Protein AF-A0A2J8IYK1-F1 (afdb_monomer)

Sequence (140 aa):
EEQLARAGVTLCVNVSRQQPGPRAPGVAELRVPVFDDPAEDLLAHLEPTCAAMEAAVRAGGACLVYCKNGRSRSAAVCTAYLMRHRGLSLAKAFQMVKSARPVAEPNPGFWSQLQKYEEALQAQSCLQGEPPALGLGPEA

Nearest PDB structures (foldseek):
  5y15-assembly1_B  TM=1.003E+00  e=5.666E-21  Homo sapiens
  5y15-assembly1_A  TM=9.969E-01  e=5.666E-21  Homo sapiens
  5y16-assembly1_B  TM=1.004E+00  e=1.295E-20  Homo sapiens
  2hcm-assembly1_A  TM=1.004E+00  e=2.607E-20  Mus musculus
  2esb-assembly1_A  TM=9.744E-01  e=9.619E-13  Homo sapiens

Organism: Pan troglodytes (NCBI:txid9598)

InterPro domains:
  IPR000340 Dual specificity phosphatase, catalytic domain [PF00782] (3-119)
  IPR000387 Tyrosine-specific protein phosphatases domain [PS50056] (40-102)
  IPR020422 Dual specificity protein phosphatase domain [PS50054] (1-123)
  IPR020422 Dual specificity protein phosphatase domain [SM00195] (1-120)
  IPR029021 Protein-tyrosine phosphatase-like [G3DSA:3.90.190.10] (1-131)
  IPR029021 Protein-tyrosine phosphatase-like [SSF52799] (2-124)
  IPR052103 Dual Specificity Protein Phosphatases [PTHR45961] (2-138)

pLDDT: mean 92.01, std 14.68, range [42.97, 98.88]

Solvent-accessible surface area (backbone atoms only — not comparable to full-atom values): 8039 Å² total; per-residue (Å²): 93,72,67,41,60,77,64,46,37,35,34,35,37,37,36,30,71,80,69,82,76,84,88,41,85,83,42,47,79,46,76,43,73,42,70,96,47,55,86,49,76,58,59,84,48,45,64,66,50,34,52,52,48,49,53,41,41,76,72,74,35,30,71,44,66,35,33,98,80,52,22,25,57,20,42,45,54,53,25,51,33,32,27,74,76,65,75,34,52,70,71,58,19,40,48,54,50,28,72,78,35,76,73,40,52,50,48,71,36,55,47,55,38,50,52,54,48,52,53,52,51,53,54,51,55,58,75,69,54,74,76,80,79,79,80,85,76,85,94,131

Mean predicted aligned error: 6.03 Å

Secondary structure (DSSP, 8-state):
-HHHHHTTEEEEEE--SSSPPP--TT-EEEE----S-TTS--HHHHHHHHHHHHHHHHTT-EEEEE-SSSSSHHHHHHHHHHHHHH---HHHHHHHHHHH-TT----HHHHHHHHHHHHHHHHHHHHT-PPP--------

Structure (mmCIF, N/CA/C/O backbone):
data_AF-A0A2J8IYK1-F1
#
_entry.id   AF-A0A2J8IYK1-F1
#
loop_
_atom_site.group_PDB
_atom_site.id
_atom_site.type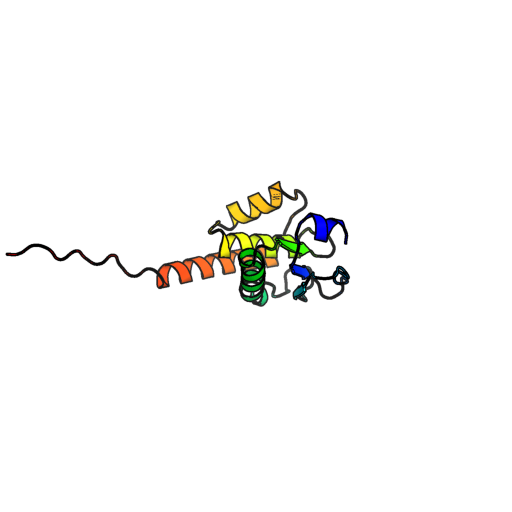_symbol
_atom_site.label_atom_id
_atom_site.label_alt_id
_atom_site.label_comp_id
_atom_site.label_asym_id
_atom_site.label_entity_id
_atom_site.label_seq_id
_atom_site.pdbx_PDB_ins_code
_atom_site.Cartn_x
_atom_site.Cartn_y
_atom_site.Cartn_z
_atom_site.occupancy
_atom_site.B_iso_or_equiv
_atom_site.auth_seq_id
_atom_site.auth_comp_id
_atom_site.auth_asym_id
_atom_site.auth_atom_id
_atom_site.pdbx_PDB_model_num
ATOM 1 N N . GLU A 1 1 ? 8.779 -14.324 -13.139 1.00 74.81 1 GLU A N 1
ATOM 2 C CA . GLU A 1 1 ? 8.041 -13.683 -14.254 1.00 74.81 1 GLU A CA 1
ATOM 3 C C . GLU A 1 1 ? 6.872 -14.538 -14.707 1.00 74.81 1 GLU A C 1
ATOM 5 O O . GLU A 1 1 ? 5.754 -14.052 -14.685 1.00 74.81 1 GLU A O 1
ATOM 10 N N . GLU A 1 2 ? 7.085 -15.830 -14.960 1.00 84.94 2 GLU A N 1
ATOM 11 C CA . GLU A 1 2 ? 6.009 -16.792 -15.259 1.00 84.94 2 GLU A CA 1
ATOM 12 C C . GLU A 1 2 ? 4.869 -16.798 -14.218 1.00 84.94 2 GLU A C 1
ATOM 14 O O . GLU A 1 2 ? 3.694 -16.833 -14.567 1.00 84.94 2 GLU A O 1
ATOM 19 N N . GLN A 1 3 ? 5.198 -16.662 -12.929 1.00 91.00 3 GLN A N 1
ATOM 20 C CA . GLN A 1 3 ? 4.201 -16.546 -11.857 1.00 91.00 3 GLN A CA 1
ATOM 21 C C . GLN A 1 3 ? 3.363 -15.258 -11.938 1.00 91.00 3 GLN A C 1
ATOM 23 O O . GLN A 1 3 ? 2.194 -15.293 -11.569 1.00 91.00 3 GLN A O 1
ATOM 28 N N . LEU A 1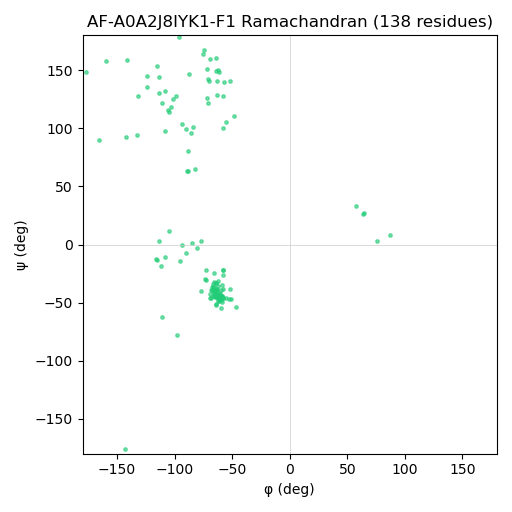 4 ? 3.936 -14.147 -12.424 1.00 92.31 4 LEU A N 1
ATOM 29 C CA . LEU A 1 4 ? 3.207 -12.885 -12.613 1.00 92.31 4 LEU A CA 1
ATOM 30 C C . LEU A 1 4 ? 2.194 -13.035 -13.748 1.00 92.31 4 LEU A C 1
ATOM 32 O O . LEU A 1 4 ? 1.025 -12.706 -13.570 1.00 92.31 4 LEU A O 1
ATOM 36 N N . ALA A 1 5 ? 2.630 -13.619 -14.868 1.00 90.56 5 ALA A N 1
ATOM 37 C CA . ALA A 1 5 ? 1.768 -13.902 -16.010 1.00 90.56 5 ALA A CA 1
ATOM 38 C C . ALA A 1 5 ? 0.633 -14.869 -15.637 1.00 90.56 5 ALA A C 1
ATOM 40 O O . ALA A 1 5 ? -0.531 -14.588 -15.903 1.00 90.56 5 ALA A O 1
ATOM 41 N N . ARG A 1 6 ? 0.947 -15.971 -14.939 1.00 93.06 6 ARG A N 1
ATOM 42 C CA . ARG A 1 6 ? -0.055 -16.955 -14.494 1.00 93.06 6 ARG A CA 1
ATOM 43 C C . ARG A 1 6 ? -1.088 -16.365 -13.532 1.00 93.06 6 ARG A C 1
ATOM 45 O O . ARG A 1 6 ? -2.226 -16.815 -13.517 1.00 93.06 6 ARG A O 1
ATOM 52 N N . ALA A 1 7 ? -0.692 -15.386 -12.722 1.00 94.56 7 ALA A N 1
ATOM 53 C CA . ALA A 1 7 ? -1.587 -14.685 -11.806 1.00 94.56 7 ALA A CA 1
ATOM 54 C C . ALA A 1 7 ? -2.341 -13.511 -12.463 1.00 94.56 7 ALA A C 1
ATOM 56 O O . ALA A 1 7 ? -3.092 -12.826 -11.772 1.00 94.56 7 ALA A O 1
ATOM 57 N N . GLY A 1 8 ? -2.138 -13.254 -13.762 1.00 96.06 8 GLY A N 1
ATOM 58 C CA . GLY A 1 8 ? -2.774 -12.141 -14.472 1.00 96.06 8 GLY A CA 1
ATOM 59 C C . GLY A 1 8 ? -2.340 -10.763 -13.963 1.00 96.06 8 GLY A C 1
ATOM 60 O O . GLY A 1 8 ? -3.110 -9.807 -14.042 1.00 96.06 8 GLY A O 1
ATOM 61 N N . VAL A 1 9 ? -1.134 -10.651 -13.395 1.00 97.88 9 VAL A N 1
ATOM 62 C CA . VAL A 1 9 ? -0.623 -9.375 -12.878 1.00 97.88 9 VAL A CA 1
ATOM 63 C C . VAL A 1 9 ? -0.305 -8.450 -14.046 1.00 97.88 9 VAL A C 1
ATOM 65 O O . VAL A 1 9 ? 0.528 -8.783 -14.883 1.00 97.88 9 VAL A O 1
ATOM 68 N N . THR A 1 10 ? -0.930 -7.276 -14.072 1.00 98.00 10 THR A N 1
ATOM 69 C CA . THR A 1 10 ? -0.701 -6.223 -15.076 1.00 98.00 10 THR A CA 1
ATOM 70 C C . THR A 1 10 ? -0.022 -4.994 -14.482 1.00 98.00 10 THR A C 1
ATOM 72 O O . THR A 1 10 ? 0.575 -4.213 -15.221 1.00 98.00 10 THR A O 1
ATOM 75 N N . LEU A 1 11 ? -0.060 -4.835 -13.153 1.00 98.44 11 LEU A N 1
ATOM 76 C CA . LEU A 1 11 ? 0.610 -3.755 -12.436 1.00 98.44 11 LEU A CA 1
ATOM 77 C C . LEU A 1 11 ? 1.398 -4.287 -11.235 1.00 98.44 11 LEU A C 1
ATOM 79 O O . LEU A 1 11 ? 0.865 -4.948 -10.346 1.00 98.44 11 LEU A O 1
ATOM 83 N N . CYS A 1 12 ? 2.668 -3.917 -11.171 1.00 98.50 12 CYS A N 1
ATOM 84 C CA . CYS 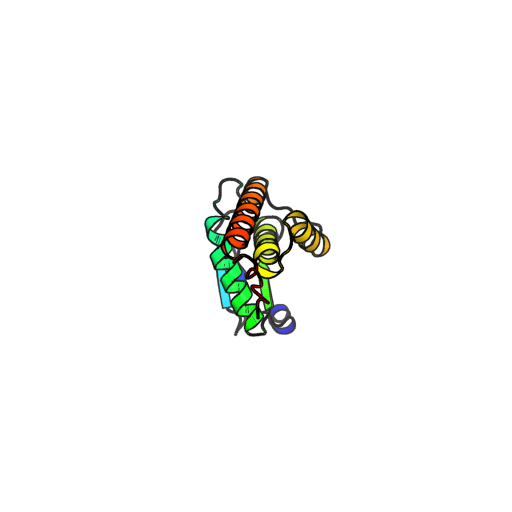A 1 12 ? 3.549 -4.129 -10.037 1.00 98.50 12 CYS A CA 1
ATOM 85 C C . CYS A 1 12 ? 3.776 -2.802 -9.303 1.00 98.50 12 CYS A C 1
ATOM 87 O O . CYS A 1 12 ? 4.381 -1.884 -9.848 1.00 98.50 12 CYS A O 1
ATOM 89 N N . VAL A 1 13 ? 3.335 -2.708 -8.050 1.00 98.69 13 VAL A N 1
ATOM 90 C CA . VAL A 1 13 ? 3.611 -1.576 -7.162 1.00 98.69 13 VAL A CA 1
ATOM 91 C C . VAL A 1 13 ? 4.847 -1.888 -6.319 1.00 98.69 13 VAL A C 1
ATOM 93 O O . VAL A 1 13 ? 4.792 -2.659 -5.356 1.00 98.69 13 VAL A O 1
ATOM 96 N N . ASN A 1 14 ? 5.975 -1.285 -6.686 1.00 98.50 14 ASN A N 1
ATOM 97 C CA . ASN A 1 14 ? 7.253 -1.421 -5.999 1.00 98.50 14 ASN A CA 1
ATOM 98 C C . ASN A 1 14 ? 7.389 -0.352 -4.911 1.00 98.50 14 ASN A C 1
ATOM 100 O O . ASN A 1 14 ? 7.749 0.795 -5.184 1.00 98.50 14 ASN A O 1
ATOM 104 N N . VAL A 1 15 ? 7.131 -0.732 -3.662 1.00 98.50 15 VAL A N 1
ATOM 105 C CA . VAL A 1 15 ? 7.210 0.162 -2.499 1.00 98.50 15 VAL A CA 1
ATOM 106 C C . VAL A 1 15 ? 8.635 0.158 -1.943 1.00 98.50 15 VAL A C 1
ATOM 108 O O . VAL A 1 15 ? 8.916 -0.343 -0.848 1.00 98.50 15 VAL A O 1
ATOM 111 N N . SER A 1 16 ? 9.582 0.623 -2.758 1.00 97.56 16 SER A N 1
ATOM 112 C CA . SER A 1 16 ? 10.980 0.779 -2.372 1.00 97.56 16 SER A CA 1
ATOM 113 C C . SER A 1 16 ? 11.736 1.755 -3.274 1.00 97.56 16 SER A C 1
ATOM 115 O O . SER A 1 16 ? 11.407 1.948 -4.443 1.00 97.56 16 SER A O 1
ATOM 117 N N . ARG A 1 17 ? 12.837 2.309 -2.756 1.00 96.12 17 ARG A N 1
ATOM 118 C CA . ARG A 1 17 ? 13.769 3.104 -3.570 1.00 96.12 17 ARG A CA 1
ATOM 119 C C . ARG A 1 17 ? 14.672 2.246 -4.456 1.00 96.12 17 ARG A C 1
ATOM 121 O O . ARG A 1 17 ? 14.908 2.599 -5.602 1.00 96.12 17 ARG A O 1
ATOM 128 N N . GLN A 1 18 ? 15.153 1.114 -3.940 1.00 93.88 18 GLN A N 1
ATOM 129 C CA . GLN A 1 18 ? 16.299 0.401 -4.522 1.00 93.88 18 GLN A CA 1
ATOM 130 C C . GLN A 1 18 ? 15.989 -0.992 -5.079 1.00 93.88 18 GLN A C 1
ATOM 132 O O . GLN A 1 18 ? 16.839 -1.558 -5.758 1.00 93.88 18 GLN A O 1
ATOM 137 N N . GLN A 1 19 ? 14.826 -1.591 -4.792 1.00 93.56 19 GLN A N 1
ATOM 138 C CA . GLN A 1 19 ? 14.553 -2.931 -5.324 1.00 93.56 19 GLN A CA 1
ATOM 139 C C . GLN A 1 19 ? 14.307 -2.859 -6.836 1.00 93.56 19 GLN A C 1
ATOM 141 O O . GLN A 1 19 ? 13.674 -1.901 -7.302 1.00 93.56 19 GLN A O 1
ATOM 146 N N . PRO A 1 20 ? 14.784 -3.848 -7.608 1.00 94.31 20 PRO A N 1
ATOM 147 C CA . PRO A 1 20 ? 14.533 -3.900 -9.040 1.00 94.31 20 PRO A CA 1
ATOM 148 C C . PRO A 1 20 ? 13.033 -4.039 -9.340 1.00 94.31 20 PRO A C 1
ATOM 150 O O . PRO A 1 20 ? 12.266 -4.594 -8.545 1.00 94.31 20 PRO A O 1
ATOM 153 N N . GLY A 1 21 ? 12.627 -3.496 -10.486 1.00 91.00 21 GLY A N 1
ATOM 154 C CA . GLY A 1 21 ? 11.307 -3.714 -11.073 1.00 91.00 21 GLY A CA 1
ATOM 155 C C . GLY A 1 21 ? 11.171 -5.110 -11.691 1.00 91.00 21 GLY A C 1
ATOM 156 O O . GLY A 1 21 ? 12.183 -5.800 -11.880 1.00 91.00 21 GLY A O 1
ATOM 157 N N . PRO A 1 22 ? 9.946 -5.547 -12.030 1.00 90.19 22 PRO A N 1
ATOM 158 C CA . PRO A 1 22 ? 9.761 -6.727 -12.871 1.00 90.19 22 PRO A CA 1
ATOM 159 C C . PRO A 1 22 ? 10.353 -6.479 -14.270 1.00 90.19 22 PRO A C 1
ATOM 161 O O . PRO A 1 22 ? 10.337 -5.353 -14.757 1.00 90.19 22 PRO A O 1
ATOM 164 N N . ARG A 1 23 ? 10.842 -7.523 -14.949 1.00 88.75 23 ARG A N 1
ATOM 165 C CA . ARG A 1 23 ? 11.201 -7.460 -16.382 1.00 88.75 23 ARG A CA 1
ATOM 166 C C . ARG A 1 23 ? 10.155 -8.172 -17.252 1.00 88.75 23 ARG A C 1
ATOM 168 O O . ARG A 1 23 ? 10.375 -8.395 -18.439 1.00 88.75 23 ARG A O 1
ATOM 175 N N . ALA A 1 24 ? 9.011 -8.515 -16.654 1.00 89.19 24 ALA A N 1
ATOM 176 C CA . ALA A 1 24 ? 7.973 -9.304 -17.287 1.00 89.19 24 ALA A CA 1
ATOM 177 C C . ALA A 1 24 ? 7.252 -8.461 -18.356 1.00 89.19 24 ALA A C 1
ATOM 179 O O . ALA A 1 24 ? 6.758 -7.376 -18.035 1.00 89.19 24 ALA A O 1
ATOM 180 N N . PRO A 1 25 ? 7.164 -8.935 -19.611 1.00 89.50 25 PRO A N 1
ATOM 181 C CA . PRO A 1 25 ? 6.486 -8.202 -20.673 1.00 89.50 25 PRO A CA 1
ATOM 182 C C . PRO A 1 25 ? 4.997 -8.032 -20.352 1.00 89.50 25 PRO A C 1
ATOM 184 O O . PRO A 1 25 ? 4.360 -8.940 -19.822 1.00 89.50 25 PRO A O 1
ATOM 187 N N . GLY A 1 26 ? 4.444 -6.860 -20.674 1.00 90.06 26 GLY A N 1
ATOM 188 C CA . GLY A 1 26 ? 3.035 -6.538 -20.418 1.00 90.06 26 GLY A CA 1
ATOM 189 C C . GLY A 1 26 ? 2.695 -6.212 -18.958 1.00 90.06 26 GLY A C 1
ATOM 190 O O . GLY A 1 26 ? 1.529 -5.967 -18.662 1.00 90.06 26 GLY A O 1
ATOM 191 N N . VAL A 1 27 ? 3.684 -6.174 -18.056 1.00 96.12 27 VAL A N 1
ATOM 192 C CA . VAL A 1 27 ? 3.496 -5.782 -16.652 1.00 96.12 27 VAL A CA 1
ATOM 193 C C . VAL A 1 27 ? 4.048 -4.377 -16.435 1.00 96.12 27 VAL A C 1
ATOM 195 O O . VAL A 1 27 ? 5.254 -4.155 -16.528 1.00 96.12 27 VAL A O 1
ATOM 198 N N . ALA A 1 28 ? 3.172 -3.422 -16.130 1.00 96.81 28 ALA A N 1
ATOM 199 C CA . ALA A 1 28 ? 3.573 -2.070 -15.759 1.00 96.81 28 ALA A CA 1
ATOM 200 C C . ALA A 1 28 ? 4.203 -2.045 -14.355 1.00 96.81 28 ALA A C 1
ATOM 202 O O . ALA A 1 28 ? 3.838 -2.837 -13.484 1.00 96.81 28 ALA A O 1
ATOM 203 N N . GLU A 1 29 ? 5.115 -1.104 -14.105 1.00 97.50 29 GLU A N 1
ATOM 204 C CA . GLU A 1 29 ? 5.651 -0.823 -12.768 1.00 97.50 29 GLU A CA 1
ATOM 205 C C . GLU A 1 29 ? 5.220 0.576 -12.313 1.00 97.50 29 GLU A C 1
ATOM 207 O O . GLU A 1 29 ? 5.423 1.560 -13.022 1.00 97.50 29 GLU A O 1
ATOM 212 N N . LEU A 1 30 ? 4.686 0.665 -11.095 1.00 98.25 30 LEU A N 1
ATOM 213 C CA . LEU A 1 30 ? 4.563 1.908 -10.341 1.00 98.25 30 LEU A CA 1
ATOM 214 C C . LEU A 1 30 ? 5.525 1.849 -9.156 1.00 98.25 30 LEU A C 1
ATOM 216 O O . LEU A 1 30 ? 5.424 0.961 -8.309 1.00 98.25 30 LEU A O 1
ATOM 220 N N . ARG A 1 31 ? 6.445 2.809 -9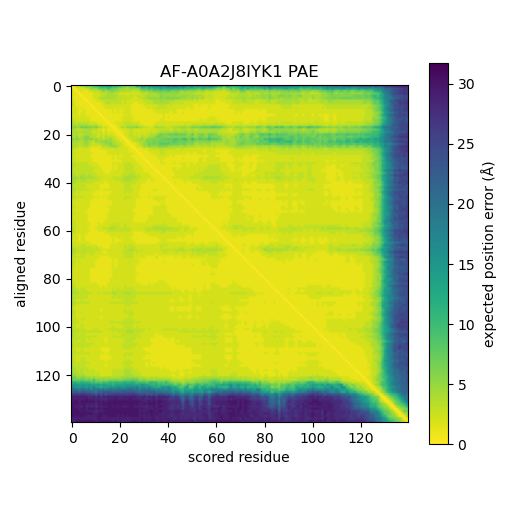.061 1.00 98.50 31 ARG A N 1
ATOM 221 C CA . ARG A 1 31 ? 7.386 2.891 -7.940 1.00 98.50 31 ARG A CA 1
ATOM 222 C C . ARG A 1 31 ? 6.918 3.904 -6.903 1.00 98.50 31 ARG A C 1
ATOM 224 O O . ARG A 1 31 ? 6.703 5.065 -7.228 1.00 98.50 31 ARG A O 1
ATOM 231 N N . VAL A 1 32 ? 6.852 3.466 -5.648 1.00 98.56 32 VAL A N 1
ATOM 232 C CA . VAL A 1 32 ? 6.627 4.311 -4.469 1.00 98.56 32 VAL A CA 1
ATOM 233 C C . VAL A 1 32 ? 7.947 4.374 -3.688 1.00 98.56 32 VAL A C 1
ATOM 235 O O . VAL A 1 32 ? 8.290 3.423 -2.975 1.00 98.56 32 VAL A O 1
ATOM 238 N N . PRO A 1 33 ? 8.753 5.437 -3.871 1.00 97.88 33 PRO A N 1
ATOM 239 C CA . PRO A 1 33 ? 10.153 5.460 -3.465 1.00 97.88 33 PRO A CA 1
ATOM 240 C C . PRO A 1 33 ? 10.332 5.801 -1.976 1.00 97.88 33 PRO A C 1
ATOM 242 O O . PRO A 1 33 ? 10.968 6.793 -1.635 1.00 97.88 33 PRO A O 1
ATOM 245 N N . VAL A 1 34 ? 9.855 4.936 -1.078 1.00 97.69 34 VAL A N 1
ATOM 246 C CA . VAL A 1 34 ? 9.988 5.113 0.382 1.00 97.69 34 VAL A CA 1
ATOM 247 C C . VAL A 1 34 ? 10.894 4.057 1.031 1.00 97.69 34 VAL A C 1
ATOM 249 O O . VAL A 1 34 ? 10.936 2.878 0.631 1.00 97.69 34 VAL A O 1
ATOM 252 N N . PHE A 1 35 ? 11.649 4.470 2.048 1.00 97.88 35 PHE A N 1
ATOM 253 C CA . PHE A 1 35 ? 12.313 3.564 2.984 1.00 97.88 35 PHE A CA 1
ATOM 254 C C . PHE A 1 35 ? 11.319 2.963 3.980 1.00 97.88 35 PHE A C 1
ATOM 256 O O . PHE A 1 35 ? 10.176 3.389 4.082 1.00 97.88 35 PHE A O 1
ATOM 263 N N . ASP A 1 36 ? 11.732 1.895 4.661 1.00 98.00 36 ASP A N 1
ATOM 264 C CA . ASP A 1 36 ? 10.933 1.297 5.735 1.00 98.00 36 ASP A CA 1
ATOM 265 C C . ASP A 1 36 ? 11.278 1.961 7.067 1.00 98.00 36 ASP A C 1
ATOM 267 O O . ASP A 1 36 ? 11.864 1.337 7.948 1.00 98.00 36 ASP A O 1
ATOM 271 N N . ASP A 1 37 ? 10.992 3.253 7.151 1.00 97.88 37 ASP A N 1
ATOM 272 C CA . ASP A 1 37 ? 11.325 4.098 8.290 1.00 97.88 37 ASP A CA 1
ATOM 273 C C . ASP A 1 37 ? 10.041 4.764 8.815 1.00 97.88 37 ASP A C 1
ATOM 275 O O . ASP A 1 37 ? 9.243 5.233 8.000 1.00 97.88 37 ASP A O 1
ATOM 279 N N . PRO A 1 38 ? 9.797 4.807 10.137 1.00 97.25 38 PRO A N 1
ATOM 280 C CA . PRO A 1 38 ? 8.626 5.479 10.700 1.00 97.25 38 PRO A CA 1
ATOM 281 C C . PRO A 1 38 ? 8.502 6.972 10.349 1.00 97.25 38 PRO A C 1
ATOM 283 O O . PRO A 1 38 ? 7.399 7.510 10.438 1.00 97.25 38 PRO A O 1
ATOM 286 N N . ALA A 1 39 ? 9.602 7.636 9.977 1.00 97.69 39 ALA A N 1
ATOM 287 C CA . ALA A 1 39 ? 9.635 9.043 9.587 1.00 97.69 39 ALA A CA 1
ATOM 288 C C . ALA A 1 39 ? 9.421 9.282 8.078 1.00 97.69 39 ALA A C 1
ATOM 290 O O . ALA A 1 39 ? 9.291 10.434 7.669 1.00 97.69 39 ALA A O 1
ATOM 291 N N . GLU A 1 40 ? 9.383 8.234 7.245 1.00 98.19 40 GLU A N 1
ATOM 292 C CA . GLU A 1 40 ? 9.043 8.375 5.821 1.00 98.19 40 GLU A CA 1
ATOM 293 C C . GLU A 1 40 ? 7.564 8.724 5.636 1.00 98.19 40 GLU A C 1
ATOM 295 O O . GLU A 1 40 ? 6.686 8.171 6.306 1.00 98.19 40 GLU A O 1
ATOM 300 N N . ASP A 1 41 ? 7.280 9.602 4.677 1.00 98.12 41 ASP A N 1
ATOM 301 C CA . ASP A 1 41 ? 5.919 10.031 4.356 1.00 98.12 41 ASP A CA 1
ATOM 302 C C . ASP A 1 41 ? 5.285 9.099 3.316 1.00 98.12 41 ASP A C 1
ATOM 304 O O . ASP A 1 41 ? 5.260 9.372 2.117 1.00 98.12 41 ASP A O 1
ATOM 308 N N . LEU A 1 42 ? 4.780 7.952 3.775 1.00 98.69 42 LEU A N 1
ATOM 309 C CA . LEU A 1 42 ? 4.002 7.044 2.935 1.00 98.69 42 LEU A CA 1
ATOM 310 C C . LEU A 1 42 ? 2.601 7.607 2.640 1.00 98.69 42 LEU A C 1
ATOM 312 O O . LEU A 1 42 ? 2.055 7.325 1.572 1.00 98.69 42 LEU A O 1
ATOM 316 N N . LEU A 1 43 ? 2.030 8.393 3.558 1.00 98.62 43 LEU A N 1
ATOM 317 C CA . LEU A 1 43 ? 0.680 8.952 3.474 1.00 98.62 43 LEU A CA 1
ATOM 318 C C . LEU A 1 43 ? 0.468 9.745 2.181 1.00 98.62 43 LEU A C 1
ATOM 320 O O . LEU A 1 43 ? -0.522 9.509 1.487 1.00 98.62 43 LEU A O 1
ATOM 324 N N . ALA A 1 44 ? 1.422 10.605 1.813 1.00 98.31 44 ALA A N 1
ATOM 325 C CA . ALA A 1 44 ? 1.370 11.390 0.577 1.00 98.31 44 ALA A CA 1
ATOM 326 C C . ALA A 1 44 ? 1.266 10.535 -0.702 1.00 98.31 44 ALA A C 1
ATOM 328 O O . ALA A 1 44 ? 0.789 11.002 -1.737 1.00 98.31 44 ALA A O 1
ATOM 329 N N . HIS A 1 45 ? 1.681 9.267 -0.642 1.00 98.69 45 HIS A N 1
ATOM 330 C CA . HIS A 1 45 ? 1.636 8.347 -1.773 1.00 98.69 45 HIS A CA 1
ATOM 331 C C . HIS A 1 45 ? 0.384 7.466 -1.808 1.00 98.69 45 HIS A C 1
ATOM 333 O O . HIS A 1 45 ? 0.131 6.848 -2.844 1.00 98.69 45 HIS A O 1
ATOM 339 N N . LEU A 1 46 ? -0.394 7.371 -0.723 1.00 98.62 46 LEU A N 1
ATOM 340 C CA . LEU A 1 46 ? -1.473 6.383 -0.619 1.00 98.62 46 LEU A CA 1
ATOM 341 C C . LEU A 1 46 ? -2.576 6.608 -1.655 1.00 98.62 46 LEU A C 1
ATOM 343 O O . LEU A 1 46 ? -2.874 5.683 -2.405 1.00 98.62 46 LEU A O 1
ATOM 347 N N . GLU A 1 47 ? -3.130 7.818 -1.751 1.00 98.19 47 GLU A N 1
ATOM 348 C CA . GLU A 1 47 ? -4.235 8.112 -2.677 1.00 98.19 47 GLU A CA 1
ATOM 349 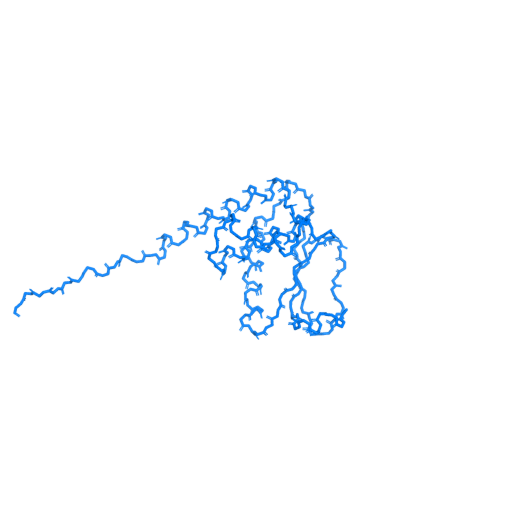C C . GLU A 1 47 ? -3.870 7.854 -4.154 1.00 98.19 47 GLU A C 1
ATOM 351 O O . GLU A 1 47 ? -4.553 7.048 -4.794 1.00 98.19 47 GLU A O 1
ATOM 356 N N . PRO A 1 48 ? -2.783 8.431 -4.719 1.00 98.56 48 PRO A N 1
ATOM 357 C CA . PRO A 1 48 ? -2.433 8.174 -6.116 1.00 98.56 48 PRO A CA 1
ATOM 358 C C . PRO A 1 48 ? -2.063 6.705 -6.370 1.00 98.56 48 PRO A C 1
ATOM 360 O O . PRO A 1 48 ? -2.374 6.169 -7.434 1.00 98.56 48 PRO A O 1
ATOM 363 N N . THR A 1 49 ? -1.445 6.025 -5.397 1.00 98.81 49 THR A N 1
ATOM 364 C CA . THR A 1 49 ? -1.105 4.599 -5.526 1.00 98.81 49 THR A CA 1
ATOM 365 C C . THR A 1 49 ? -2.360 3.731 -5.545 1.00 98.81 49 THR A C 1
ATOM 367 O O . THR A 1 49 ? -2.487 2.861 -6.407 1.00 98.81 49 THR A O 1
ATOM 370 N N . CYS A 1 50 ? -3.311 3.979 -4.640 1.00 98.81 50 CYS A N 1
ATOM 371 C CA . CYS A 1 50 ? -4.575 3.245 -4.588 1.00 98.81 50 CYS A CA 1
ATOM 372 C C . CYS A 1 50 ? -5.391 3.453 -5.867 1.00 98.81 50 CYS A C 1
ATOM 374 O O . CYS A 1 50 ? -5.885 2.477 -6.429 1.00 98.81 50 CYS A O 1
ATOM 376 N N . ALA A 1 51 ? -5.450 4.686 -6.381 1.00 98.69 51 ALA A N 1
ATOM 377 C CA . ALA A 1 51 ? -6.128 4.996 -7.636 1.00 98.69 51 ALA A CA 1
ATOM 378 C C . ALA A 1 51 ? -5.515 4.249 -8.836 1.00 98.69 51 ALA A C 1
ATOM 380 O O . ALA A 1 51 ? -6.247 3.694 -9.657 1.00 98.69 51 ALA A O 1
ATOM 381 N N . ALA A 1 52 ? -4.182 4.178 -8.924 1.00 98.75 52 ALA A N 1
ATOM 382 C CA . ALA A 1 52 ? -3.499 3.422 -9.975 1.00 98.75 52 ALA A CA 1
ATOM 383 C C . ALA A 1 52 ? -3.766 1.911 -9.871 1.00 98.75 52 ALA A C 1
ATOM 385 O O . ALA A 1 52 ? -4.025 1.252 -10.880 1.00 98.75 52 ALA A O 1
ATOM 386 N N . MET A 1 53 ? -3.751 1.367 -8.649 1.00 98.81 53 MET A N 1
ATOM 387 C CA . MET A 1 53 ? -4.112 -0.029 -8.397 1.00 98.81 53 MET A CA 1
ATOM 388 C C . MET A 1 53 ? -5.552 -0.320 -8.818 1.00 98.81 53 MET A C 1
ATOM 390 O O . MET A 1 53 ? -5.803 -1.327 -9.476 1.00 98.81 53 MET A O 1
ATOM 394 N N . GLU A 1 54 ? -6.493 0.559 -8.475 1.00 98.62 54 GLU A N 1
ATOM 395 C CA . GLU A 1 54 ? -7.897 0.387 -8.836 1.00 98.62 54 GLU A CA 1
ATOM 396 C C . GLU A 1 54 ? -8.117 0.475 -10.345 1.00 98.62 54 GLU A C 1
ATOM 398 O O . GLU A 1 54 ? -8.869 -0.323 -10.899 1.00 98.62 54 GLU A O 1
ATOM 403 N N . ALA A 1 55 ? -7.434 1.389 -11.037 1.00 98.56 55 ALA A N 1
ATOM 404 C CA . ALA A 1 55 ? -7.505 1.482 -12.492 1.00 98.56 55 ALA A CA 1
ATOM 405 C C . ALA A 1 55 ? -7.061 0.173 -13.170 1.00 98.56 55 ALA A C 1
ATOM 407 O O . ALA A 1 55 ? -7.745 -0.313 -14.072 1.00 98.56 55 ALA A O 1
ATOM 408 N N . ALA A 1 56 ? -5.966 -0.435 -12.703 1.00 98.31 56 ALA A N 1
ATOM 409 C CA . ALA A 1 56 ? -5.486 -1.716 -13.222 1.00 98.31 56 ALA A CA 1
ATOM 410 C C . ALA A 1 56 ? -6.464 -2.873 -12.938 1.00 98.31 56 ALA A C 1
ATOM 412 O O . ALA A 1 56 ? -6.714 -3.694 -13.822 1.00 98.31 56 ALA A O 1
ATOM 413 N N . VAL A 1 57 ? -7.064 -2.906 -11.742 1.00 98.25 57 VAL A N 1
ATOM 414 C CA . VAL A 1 57 ? -8.089 -3.901 -11.378 1.00 98.25 57 VAL A CA 1
ATOM 415 C C . VAL A 1 57 ? -9.350 -3.739 -12.231 1.00 98.25 57 VAL A C 1
ATOM 417 O O . VAL A 1 57 ? -9.862 -4.719 -12.770 1.00 98.25 57 VAL A O 1
ATOM 420 N N . ARG A 1 58 ? -9.836 -2.507 -12.424 1.00 98.19 58 ARG A N 1
ATOM 421 C CA . ARG A 1 58 ? -11.019 -2.216 -13.254 1.00 98.19 58 ARG A CA 1
ATOM 422 C C . ARG A 1 58 ? -10.808 -2.513 -14.736 1.00 98.19 58 ARG A C 1
ATOM 424 O O . ARG A 1 58 ? -11.780 -2.790 -15.432 1.00 98.19 58 ARG A O 1
ATOM 431 N N . ALA A 1 59 ? -9.564 -2.492 -15.208 1.00 97.94 59 ALA A N 1
ATOM 432 C CA . ALA A 1 59 ? -9.195 -2.930 -16.552 1.00 97.94 59 ALA A CA 1
ATOM 433 C C . ALA A 1 59 ? -9.143 -4.468 -16.706 1.00 97.94 59 ALA A C 1
ATOM 435 O O . ALA A 1 59 ? -8.792 -4.961 -17.775 1.00 97.94 59 ALA A O 1
ATOM 436 N N . GLY A 1 60 ? -9.483 -5.231 -15.659 1.00 97.19 60 GLY A N 1
ATOM 437 C CA . GLY A 1 60 ? -9.511 -6.696 -15.675 1.00 97.19 60 GLY A CA 1
ATOM 438 C C . GLY A 1 60 ? -8.177 -7.364 -15.332 1.00 97.19 60 GLY A C 1
ATOM 439 O O . GLY A 1 60 ? -8.056 -8.578 -15.478 1.00 97.19 60 GLY A O 1
ATOM 440 N N . GLY A 1 61 ? -7.176 -6.597 -14.890 1.00 97.44 61 GLY A N 1
ATOM 441 C CA . GLY A 1 61 ? -5.884 -7.124 -14.453 1.00 97.44 61 GLY A CA 1
ATOM 442 C C . GLY A 1 61 ? -5.782 -7.328 -12.941 1.00 97.44 61 GLY A C 1
ATOM 443 O O . GLY A 1 61 ? -6.697 -7.021 -12.178 1.00 97.44 61 GLY A O 1
ATOM 444 N N . ALA A 1 62 ? -4.630 -7.827 -12.496 1.00 97.62 62 ALA A N 1
ATOM 445 C CA . ALA A 1 62 ? -4.281 -7.932 -11.083 1.00 97.62 62 ALA A CA 1
ATOM 446 C C . ALA A 1 62 ? -3.079 -7.047 -10.718 1.00 97.62 62 ALA A C 1
ATOM 448 O O . ALA A 1 62 ? -2.196 -6.773 -11.536 1.00 97.62 62 ALA A O 1
ATOM 449 N N . CYS A 1 63 ? -3.026 -6.642 -9.450 1.00 98.44 63 CYS A N 1
ATOM 450 C CA . CYS A 1 63 ? -1.940 -5.842 -8.896 1.00 98.44 63 CYS A CA 1
ATOM 451 C C . CYS A 1 63 ? -1.074 -6.682 -7.953 1.00 98.44 63 CYS A C 1
ATOM 453 O O . CYS A 1 63 ? -1.592 -7.320 -7.036 1.00 98.44 63 CYS A O 1
ATOM 455 N N . LEU A 1 64 ? 0.247 -6.623 -8.119 1.00 98.31 64 LEU A N 1
ATOM 456 C CA . LEU A 1 64 ? 1.210 -7.101 -7.129 1.00 98.31 64 LEU A CA 1
ATOM 457 C C . LEU A 1 64 ? 1.807 -5.907 -6.388 1.00 98.31 64 LEU A C 1
ATOM 459 O O . LEU A 1 64 ? 2.513 -5.105 -6.986 1.00 98.31 64 LEU A O 1
ATOM 463 N N . VAL A 1 65 ? 1.609 -5.829 -5.075 1.00 98.62 65 VAL A N 1
ATOM 464 C CA . VAL A 1 65 ? 2.298 -4.850 -4.223 1.00 98.62 65 VAL A CA 1
ATOM 465 C C . VAL A 1 65 ? 3.439 -5.543 -3.493 1.00 98.62 65 VAL A C 1
ATOM 467 O O . VAL A 1 65 ? 3.222 -6.534 -2.793 1.00 98.62 65 VAL A O 1
ATOM 470 N N . TYR A 1 66 ? 4.658 -5.025 -3.617 1.00 98.31 66 TYR A N 1
ATOM 471 C CA . TYR A 1 66 ? 5.826 -5.628 -2.980 1.00 98.31 66 TYR A CA 1
ATOM 472 C C . TYR A 1 66 ? 6.807 -4.594 -2.430 1.00 98.31 66 TYR A C 1
ATOM 474 O O . TYR A 1 66 ? 6.839 -3.430 -2.815 1.00 98.31 66 TYR A O 1
ATOM 482 N N . CYS A 1 67 ? 7.623 -5.044 -1.485 1.00 97.44 67 CYS A N 1
ATOM 483 C CA . CYS A 1 67 ? 8.791 -4.340 -0.968 1.00 97.44 67 CYS A CA 1
ATOM 484 C C . CYS A 1 67 ? 9.884 -5.383 -0.677 1.00 97.44 67 CYS A C 1
ATOM 486 O O . CYS A 1 67 ? 9.673 -6.569 -0.925 1.00 97.44 67 CYS A O 1
ATOM 488 N N . LYS A 1 68 ? 11.030 -4.983 -0.109 1.00 96.19 68 LYS A N 1
ATOM 489 C CA . LYS A 1 68 ? 12.167 -5.898 0.134 1.00 96.19 68 LYS A CA 1
ATOM 490 C C . LYS A 1 68 ? 11.789 -7.169 0.914 1.00 96.19 68 LYS A C 1
ATOM 492 O O . LYS A 1 68 ? 12.185 -8.262 0.536 1.00 96.19 68 LYS A O 1
ATOM 497 N N . ASN A 1 69 ? 11.034 -7.030 2.005 1.00 95.31 69 ASN A N 1
ATOM 498 C CA . ASN A 1 69 ? 10.710 -8.142 2.913 1.00 95.31 69 ASN A CA 1
ATOM 499 C C . ASN A 1 69 ? 9.244 -8.595 2.809 1.00 95.31 69 ASN A C 1
ATOM 501 O O . ASN A 1 69 ? 8.849 -9.600 3.402 1.00 95.31 69 ASN A O 1
ATOM 505 N N . GLY A 1 70 ? 8.409 -7.827 2.106 1.00 96.50 70 GLY A N 1
ATOM 506 C CA . GLY A 1 70 ? 6.964 -8.031 2.094 1.00 96.50 70 GLY A CA 1
ATOM 507 C C . GLY A 1 70 ? 6.328 -7.968 3.491 1.00 96.50 70 GLY A C 1
ATOM 508 O O . GLY A 1 70 ? 5.416 -8.741 3.758 1.00 96.50 70 GLY A O 1
ATOM 509 N N . ARG A 1 71 ? 6.850 -7.144 4.414 1.00 98.31 71 ARG A N 1
ATOM 510 C CA . ARG A 1 71 ? 6.394 -7.073 5.821 1.00 98.31 71 ARG A CA 1
ATOM 511 C C . ARG A 1 71 ? 5.676 -5.768 6.143 1.00 98.31 71 ARG A C 1
ATOM 513 O O . ARG A 1 71 ? 4.497 -5.814 6.459 1.00 98.31 71 ARG A O 1
ATOM 520 N N . SER A 1 72 ? 6.365 -4.633 6.030 1.00 98.56 72 SER A N 1
ATOM 521 C CA . SER A 1 72 ? 5.840 -3.331 6.464 1.00 98.56 72 SER A CA 1
ATOM 522 C C . SER A 1 72 ? 5.253 -2.517 5.303 1.00 98.56 72 SER A C 1
ATOM 524 O O . SER A 1 72 ? 4.045 -2.544 5.091 1.00 98.56 72 SER A O 1
ATOM 526 N N . ARG A 1 73 ? 6.093 -1.882 4.474 1.00 98.75 73 ARG A N 1
ATOM 527 C CA . ARG A 1 73 ? 5.682 -1.010 3.347 1.00 98.75 73 ARG A CA 1
ATOM 528 C C . ARG A 1 73 ? 4.578 -1.569 2.442 1.00 98.75 73 ARG A C 1
ATOM 530 O O . ARG A 1 73 ? 3.560 -0.919 2.231 1.00 98.75 73 ARG A O 1
ATOM 537 N N . SER A 1 74 ? 4.763 -2.777 1.906 1.00 98.69 74 SER A N 1
ATOM 538 C CA . SER A 1 74 ? 3.774 -3.386 1.009 1.00 98.69 74 SER A CA 1
ATOM 539 C C . SER A 1 74 ? 2.472 -3.722 1.734 1.00 98.69 74 SER A C 1
ATOM 541 O O . SER A 1 74 ? 1.401 -3.563 1.163 1.00 98.69 74 SER A O 1
ATOM 543 N N . ALA A 1 75 ? 2.548 -4.152 2.999 1.00 98.81 75 ALA A N 1
ATOM 544 C CA . ALA A 1 75 ? 1.363 -4.419 3.805 1.00 98.81 75 ALA A CA 1
ATOM 545 C C . ALA A 1 75 ? 0.585 -3.132 4.094 1.00 98.81 75 ALA A C 1
ATOM 547 O O . ALA A 1 75 ? -0.641 -3.144 4.022 1.00 98.81 75 ALA A O 1
ATOM 548 N N . ALA A 1 76 ? 1.284 -2.024 4.360 1.00 98.88 76 ALA A N 1
ATOM 549 C CA . ALA A 1 76 ? 0.662 -0.722 4.552 1.00 98.88 76 ALA A CA 1
ATOM 550 C C . ALA A 1 76 ? -0.087 -0.263 3.289 1.00 98.88 76 ALA A C 1
ATOM 552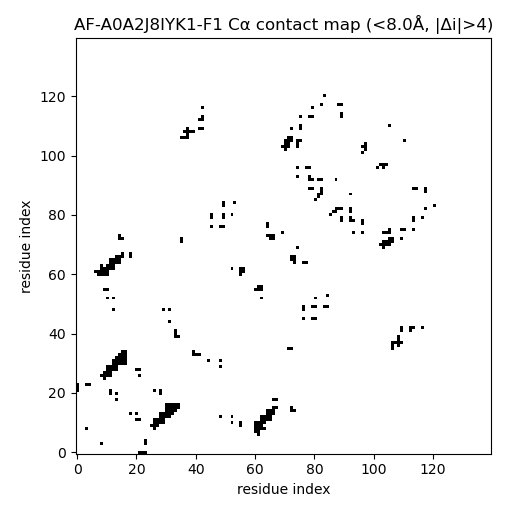 O O . ALA A 1 76 ? -1.271 0.050 3.371 1.00 98.88 76 ALA A O 1
ATOM 553 N N . VAL A 1 77 ? 0.544 -0.336 2.111 1.00 98.88 77 VAL A N 1
ATOM 554 C CA . VAL A 1 77 ? -0.106 0.015 0.833 1.00 98.88 77 VAL A CA 1
ATOM 555 C C . VAL A 1 77 ? -1.305 -0.892 0.523 1.00 98.88 77 VAL A C 1
ATOM 557 O O . VAL A 1 77 ? -2.367 -0.390 0.165 1.00 98.88 77 VAL A O 1
ATOM 560 N N . CYS A 1 78 ? -1.196 -2.212 0.721 1.00 98.88 78 CYS A N 1
ATOM 561 C CA . CYS A 1 78 ? -2.343 -3.116 0.560 1.00 98.88 78 CYS A CA 1
ATOM 562 C C . CYS A 1 78 ? -3.492 -2.770 1.516 1.00 98.88 78 CYS A C 1
ATOM 564 O O . CYS A 1 78 ? -4.655 -2.800 1.119 1.00 98.88 78 CYS A O 1
ATOM 566 N N . THR A 1 79 ? -3.171 -2.439 2.768 1.00 98.88 79 THR A N 1
ATOM 567 C CA . THR A 1 79 ? -4.165 -2.057 3.779 1.00 98.88 79 THR A CA 1
ATOM 568 C C . THR A 1 79 ? -4.885 -0.774 3.363 1.00 98.88 79 THR A C 1
ATOM 570 O O . THR A 1 79 ? -6.112 -0.745 3.369 1.00 98.88 79 THR A O 1
ATOM 573 N N . ALA A 1 80 ? -4.146 0.247 2.917 1.00 98.88 80 ALA A N 1
ATOM 574 C CA . ALA A 1 80 ? -4.715 1.490 2.396 1.00 98.88 80 ALA A CA 1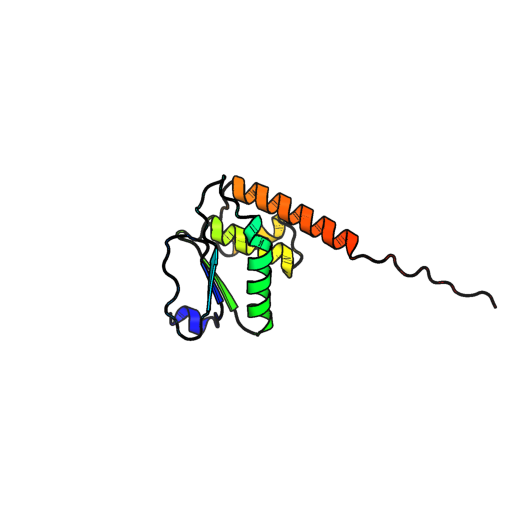
ATOM 575 C C . ALA A 1 80 ? -5.655 1.250 1.204 1.00 98.88 80 ALA A C 1
ATOM 577 O O . ALA A 1 80 ? -6.776 1.755 1.200 1.00 98.88 80 ALA A O 1
ATOM 578 N N . TYR A 1 81 ? -5.247 0.416 0.242 1.00 98.88 81 TYR A N 1
ATOM 579 C CA . TYR A 1 81 ? -6.075 0.075 -0.918 1.00 98.88 81 TYR A CA 1
ATOM 580 C C . TYR A 1 81 ? -7.397 -0.593 -0.517 1.00 98.88 81 TYR A C 1
ATOM 582 O O . TYR A 1 81 ? -8.463 -0.237 -1.025 1.00 98.88 81 TYR A O 1
ATOM 590 N N . LEU A 1 82 ? -7.344 -1.539 0.423 1.00 98.81 82 LEU A N 1
ATOM 591 C CA . LEU A 1 82 ? -8.537 -2.214 0.932 1.00 98.81 82 LEU A CA 1
ATOM 592 C C . LEU A 1 82 ? -9.488 -1.248 1.648 1.00 98.81 82 LEU A C 1
ATOM 594 O O . LEU A 1 82 ? -10.701 -1.362 1.475 1.00 98.81 82 LEU A O 1
ATOM 598 N N . MET A 1 83 ? -8.965 -0.277 2.402 1.00 98.69 83 MET A N 1
ATOM 599 C CA . MET A 1 83 ? -9.811 0.769 2.979 1.00 98.69 83 MET A CA 1
ATOM 600 C C . MET A 1 83 ? -10.461 1.619 1.883 1.00 98.69 83 MET A C 1
ATOM 602 O O . MET A 1 83 ? -11.683 1.749 1.835 1.00 98.69 83 MET A O 1
ATOM 606 N N . ARG A 1 84 ? -9.650 2.127 0.949 1.00 98.25 84 ARG A N 1
ATOM 607 C CA . ARG A 1 84 ? -10.075 3.095 -0.067 1.00 98.25 84 ARG A CA 1
ATOM 608 C C . ARG A 1 84 ? -11.093 2.554 -1.067 1.00 98.25 84 ARG A C 1
ATOM 610 O O . ARG A 1 84 ? -12.022 3.277 -1.428 1.00 98.25 84 ARG A O 1
ATOM 617 N N . HIS A 1 85 ? -10.890 1.331 -1.554 1.00 98.06 85 HIS A N 1
ATOM 618 C CA . HIS A 1 85 ? -11.646 0.781 -2.687 1.00 98.06 85 HIS A CA 1
ATOM 619 C C . HIS A 1 85 ? -12.509 -0.427 -2.335 1.00 98.06 85 HIS A C 1
ATOM 621 O O . HIS A 1 85 ? -13.360 -0.814 -3.130 1.00 98.06 85 HIS A O 1
ATOM 627 N N . ARG A 1 86 ? -12.328 -1.024 -1.149 1.00 97.31 86 ARG A N 1
ATOM 628 C CA . ARG A 1 86 ? -13.174 -2.131 -0.666 1.00 97.31 86 ARG A CA 1
ATOM 629 C C . ARG A 1 86 ? -14.016 -1.758 0.554 1.00 97.31 86 ARG A C 1
ATOM 631 O O . ARG A 1 86 ? -14.721 -2.619 1.070 1.00 97.31 86 ARG A O 1
ATOM 638 N N . GLY A 1 87 ? -13.957 -0.500 1.004 1.00 96.19 87 GLY A N 1
ATOM 639 C CA . GLY A 1 87 ? -14.796 0.024 2.086 1.00 96.19 87 GLY A CA 1
ATOM 640 C C . GLY A 1 87 ? -14.559 -0.658 3.435 1.00 96.19 87 GLY A C 1
ATOM 641 O O . GLY A 1 87 ? -15.471 -0.749 4.255 1.00 96.19 87 GLY A O 1
ATOM 642 N N . LEU A 1 88 ? -13.360 -1.203 3.655 1.00 98.19 88 LEU A N 1
ATOM 643 C CA . LEU A 1 88 ? -13.009 -1.848 4.918 1.00 98.19 88 LEU A CA 1
ATOM 644 C C . LEU A 1 88 ? -12.468 -0.817 5.912 1.00 98.19 88 LEU A C 1
ATOM 646 O O . LEU A 1 88 ? -11.769 0.110 5.523 1.00 98.19 88 LEU A O 1
ATOM 650 N N . SER A 1 89 ? -12.726 -1.013 7.207 1.00 98.38 89 SER A N 1
ATOM 651 C CA . SER A 1 89 ? -11.996 -0.274 8.245 1.00 98.38 89 SER A CA 1
ATOM 652 C C . SER A 1 89 ? -10.537 -0.725 8.309 1.00 98.38 89 SER A C 1
ATOM 654 O O . SER A 1 89 ? -10.226 -1.851 7.907 1.00 98.38 89 SER A O 1
ATOM 656 N N . LEU A 1 90 ? -9.653 0.089 8.884 1.00 98.69 90 LEU A N 1
ATOM 657 C CA . LEU A 1 90 ? -8.231 -0.216 9.066 1.00 98.69 90 LEU A CA 1
ATOM 658 C C . LEU A 1 90 ? -8.027 -1.583 9.719 1.00 98.69 90 LEU A C 1
ATOM 660 O O . LEU A 1 90 ? -7.259 -2.409 9.224 1.00 98.69 90 LEU A O 1
ATOM 664 N N . ALA A 1 91 ? -8.773 -1.860 10.790 1.00 98.38 91 ALA A N 1
ATOM 665 C CA . ALA A 1 91 ? -8.712 -3.140 11.485 1.00 98.38 91 ALA A CA 1
ATOM 666 C C . ALA A 1 91 ? -9.068 -4.317 10.559 1.00 98.38 91 ALA A C 1
ATOM 668 O O . ALA A 1 91 ? -8.324 -5.294 10.498 1.00 98.38 91 ALA A O 1
ATOM 669 N N . LYS A 1 92 ? -10.169 -4.228 9.800 1.00 98.69 92 LYS A N 1
ATOM 670 C CA . LYS A 1 92 ? -10.604 -5.304 8.890 1.00 98.69 92 LYS A CA 1
ATOM 671 C C . LYS A 1 92 ? -9.662 -5.459 7.695 1.00 98.69 92 LYS A C 1
ATOM 673 O O . LYS A 1 92 ? -9.312 -6.582 7.335 1.00 98.69 92 LYS A O 1
ATOM 678 N N . ALA A 1 93 ? -9.232 -4.344 7.110 1.00 98.75 93 ALA A N 1
ATOM 679 C CA . ALA A 1 93 ? -8.283 -4.305 6.006 1.00 98.75 93 ALA A CA 1
ATOM 680 C C . ALA A 1 93 ? -6.957 -4.965 6.404 1.00 98.75 93 ALA A C 1
ATOM 682 O O . ALA A 1 93 ? -6.479 -5.869 5.717 1.00 98.75 93 ALA A O 1
ATOM 683 N N . PHE A 1 94 ? -6.396 -4.583 7.554 1.00 98.81 94 PHE A N 1
ATOM 684 C CA . PHE A 1 94 ? -5.143 -5.158 8.021 1.00 98.81 94 PHE A CA 1
ATOM 685 C C . PHE A 1 94 ? -5.287 -6.636 8.396 1.00 98.81 94 PHE A C 1
ATOM 687 O O . PHE A 1 94 ? -4.415 -7.432 8.056 1.00 98.81 94 PHE A O 1
ATOM 694 N N . GLN A 1 95 ? -6.395 -7.041 9.029 1.00 98.75 95 GLN A N 1
ATOM 695 C CA . GLN A 1 95 ? -6.654 -8.455 9.329 1.00 98.75 95 GLN A CA 1
ATOM 696 C C . GLN A 1 95 ? -6.705 -9.320 8.062 1.00 98.75 95 GLN A C 1
ATOM 698 O O . GLN A 1 95 ? -6.152 -10.421 8.049 1.00 98.75 95 GLN A O 1
ATOM 703 N N . MET A 1 96 ? -7.289 -8.814 6.971 1.00 98.75 96 MET A N 1
ATOM 704 C CA . MET A 1 96 ? -7.277 -9.503 5.677 1.00 98.75 96 MET A CA 1
ATOM 705 C C . MET A 1 96 ? -5.846 -9.674 5.141 1.00 98.75 96 MET A C 1
ATOM 707 O O . MET A 1 96 ? -5.466 -10.774 4.735 1.00 98.75 96 MET A O 1
ATOM 711 N N . VAL A 1 97 ? -5.021 -8.622 5.208 1.00 98.75 97 VAL A N 1
ATOM 712 C CA . VAL A 1 97 ? -3.603 -8.684 4.809 1.00 98.75 97 VAL A CA 1
ATOM 713 C C . VAL A 1 97 ? -2.818 -9.665 5.687 1.00 98.75 97 VAL A C 1
ATOM 715 O O . VAL A 1 97 ? -2.067 -10.489 5.165 1.00 98.75 97 VAL A O 1
ATOM 718 N N . LYS A 1 98 ? -3.009 -9.621 7.009 1.00 98.38 98 LYS A N 1
ATOM 719 C CA . LYS A 1 98 ? -2.337 -10.492 7.985 1.00 98.38 98 LYS A CA 1
ATOM 720 C C . LYS A 1 98 ? -2.712 -11.961 7.799 1.00 98.38 98 LYS A C 1
ATOM 722 O O . LYS A 1 98 ? -1.843 -12.821 7.893 1.00 98.38 98 LYS A O 1
ATOM 727 N N . SER A 1 99 ? -3.973 -12.239 7.476 1.00 98.50 99 SER A N 1
ATOM 728 C CA . SER A 1 99 ? -4.453 -13.595 7.191 1.00 98.50 99 SER A CA 1
ATOM 729 C C . SER A 1 99 ? -3.820 -14.165 5.918 1.00 98.50 99 SER A C 1
ATOM 731 O O . SER A 1 99 ? -3.405 -15.320 5.903 1.00 98.50 99 SER A O 1
ATOM 733 N N . ALA A 1 100 ? -3.675 -13.349 4.867 1.00 97.94 100 ALA A N 1
ATOM 734 C CA . ALA A 1 100 ? -2.996 -13.756 3.633 1.00 97.94 100 ALA A CA 1
ATOM 735 C C . ALA A 1 100 ? -1.466 -13.852 3.793 1.00 97.94 100 ALA A C 1
ATOM 737 O O . ALA A 1 100 ? -0.807 -14.637 3.111 1.00 97.94 100 ALA A O 1
ATOM 738 N N . ARG A 1 101 ? -0.880 -13.042 4.683 1.00 98.19 101 ARG A N 1
ATOM 739 C CA . ARG A 1 101 ? 0.560 -13.002 4.945 1.00 98.19 101 ARG A CA 1
ATOM 740 C C . ARG A 1 101 ? 0.834 -12.789 6.442 1.00 98.19 101 ARG A C 1
ATOM 742 O O . ARG A 1 101 ? 0.982 -11.645 6.870 1.00 98.19 101 ARG A O 1
ATOM 749 N N . PRO A 1 102 ? 1.008 -13.866 7.236 1.00 98.25 102 PRO A N 1
ATOM 750 C CA . PRO A 1 102 ? 1.150 -13.780 8.699 1.00 98.25 102 PRO A CA 1
ATOM 751 C C . PRO A 1 102 ? 2.310 -12.910 9.194 1.00 98.25 102 PRO A C 1
ATOM 753 O O . PRO A 1 102 ? 2.251 -12.346 10.285 1.00 98.25 102 PRO A O 1
ATOM 756 N N . VAL A 1 103 ? 3.360 -12.747 8.387 1.00 98.31 103 VAL A N 1
ATOM 757 C CA . VAL A 1 103 ? 4.509 -11.883 8.705 1.00 98.31 103 VAL A CA 1
ATOM 758 C C . VAL A 1 103 ? 4.263 -10.396 8.425 1.00 98.31 103 VAL A C 1
ATOM 760 O O . VAL A 1 103 ? 5.150 -9.596 8.689 1.00 98.31 103 VAL A O 1
ATOM 763 N N . ALA A 1 104 ? 3.104 -10.009 7.877 1.00 98.62 104 ALA A N 1
ATOM 764 C CA . ALA A 1 104 ? 2.762 -8.614 7.604 1.00 98.62 104 ALA A CA 1
ATOM 765 C C . ALA A 1 104 ? 2.689 -7.796 8.897 1.00 98.62 104 ALA A C 1
ATOM 767 O O . ALA A 1 104 ? 2.023 -8.183 9.857 1.00 98.62 104 ALA A O 1
ATOM 768 N N . GLU A 1 105 ? 3.387 -6.670 8.926 1.00 98.44 105 GLU A N 1
ATOM 769 C CA . GLU A 1 105 ? 3.540 -5.823 10.105 1.00 98.44 105 GLU A CA 1
ATOM 770 C C . GLU A 1 105 ? 4.094 -4.461 9.666 1.00 98.44 105 GLU A C 1
ATOM 772 O O . GLU A 1 105 ? 5.313 -4.305 9.545 1.00 98.44 105 GLU A O 1
ATOM 777 N N . PRO A 1 106 ? 3.216 -3.497 9.333 1.00 98.50 106 PRO A N 1
ATOM 778 C CA . PRO A 1 106 ? 3.592 -2.102 9.146 1.00 98.50 106 PRO A CA 1
ATOM 779 C C . PRO A 1 106 ? 4.373 -1.586 10.351 1.00 98.50 106 PRO A C 1
ATOM 781 O O . PRO A 1 106 ? 4.039 -1.905 11.492 1.00 98.50 106 PRO A O 1
ATOM 784 N N . ASN A 1 107 ? 5.399 -0.773 10.108 1.00 98.69 107 ASN A N 1
ATOM 785 C CA . ASN A 1 107 ? 6.066 -0.072 11.198 1.00 98.69 107 ASN A CA 1
ATOM 786 C C . ASN A 1 107 ? 5.087 0.914 11.889 1.00 98.69 107 ASN A C 1
ATOM 788 O O . ASN A 1 107 ? 4.081 1.306 11.285 1.00 98.69 107 ASN A O 1
ATOM 792 N N . PRO A 1 108 ? 5.367 1.349 13.131 1.00 98.62 108 PRO A N 1
ATOM 793 C CA . PRO A 1 108 ? 4.454 2.215 13.880 1.00 98.62 108 PRO A CA 1
ATOM 794 C C . PRO A 1 108 ? 4.131 3.549 13.192 1.00 98.62 108 PRO A C 1
ATOM 796 O O . PRO A 1 108 ? 2.995 4.008 13.263 1.00 98.62 108 PRO A O 1
ATOM 799 N N . GLY A 1 109 ? 5.092 4.149 12.479 1.00 98.75 109 GLY A N 1
ATOM 800 C CA . GLY A 1 109 ? 4.872 5.397 11.743 1.00 98.75 109 GLY A CA 1
ATOM 801 C C . GLY A 1 109 ? 3.875 5.224 10.599 1.00 98.75 109 GLY A C 1
ATOM 802 O O . GLY A 1 109 ? 2.938 6.012 10.468 1.00 98.75 109 GLY A O 1
ATOM 803 N N . PHE A 1 110 ? 3.999 4.142 9.827 1.00 98.81 110 PHE A N 1
ATOM 804 C CA . PHE A 1 110 ? 3.022 3.798 8.791 1.00 98.81 110 PHE A CA 1
ATOM 805 C C . PHE A 1 110 ? 1.666 3.421 9.372 1.00 98.81 110 PHE A C 1
ATOM 807 O O . PHE A 1 110 ? 0.649 3.749 8.769 1.00 98.81 110 PHE A O 1
ATOM 814 N N . TRP A 1 111 ? 1.621 2.782 10.542 1.00 98.81 111 TRP A N 1
ATOM 815 C CA . TRP A 1 111 ? 0.354 2.519 11.220 1.00 98.81 111 TRP A CA 1
ATOM 816 C C . TRP A 1 111 ? -0.381 3.819 11.564 1.00 98.81 111 TRP A C 1
ATOM 818 O O . TRP A 1 111 ? -1.549 3.974 11.214 1.00 98.81 111 TRP A O 1
ATOM 828 N N . SER A 1 112 ? 0.313 4.794 12.157 1.00 98.75 112 SER A N 1
ATOM 829 C CA . SER A 1 112 ? -0.268 6.112 12.442 1.00 98.75 112 SER A CA 1
ATOM 830 C C . SER A 1 112 ? -0.696 6.856 11.175 1.00 98.75 112 SER A C 1
ATOM 832 O O . SER A 1 112 ? -1.716 7.541 11.171 1.00 98.75 112 SER A O 1
ATOM 834 N N . GLN A 1 113 ? 0.050 6.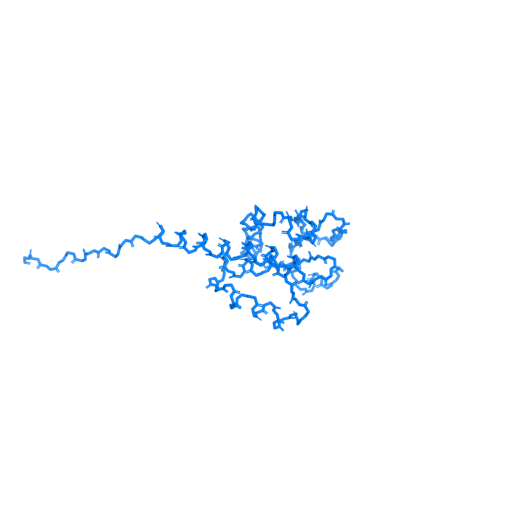716 10.079 1.00 98.81 113 GLN A N 1
ATOM 835 C CA . GLN A 1 113 ? -0.335 7.284 8.785 1.00 98.81 113 GLN A CA 1
ATOM 836 C C . GLN A 1 113 ? -1.586 6.609 8.199 1.00 98.81 113 GLN A C 1
ATOM 838 O O . GLN A 1 113 ? -2.435 7.297 7.640 1.00 98.81 113 GLN A O 1
ATOM 843 N N . LEU A 1 114 ? -1.751 5.294 8.372 1.00 98.88 114 LEU A N 1
ATOM 844 C CA . LEU A 1 114 ? -2.964 4.578 7.963 1.00 98.88 114 LEU A CA 1
ATOM 845 C C . LEU A 1 114 ? -4.195 5.007 8.767 1.00 98.88 114 LEU A C 1
ATOM 847 O O . LEU A 1 114 ? -5.270 5.113 8.187 1.00 98.88 114 LEU A O 1
ATOM 851 N N . GLN A 1 115 ? -4.043 5.291 10.064 1.00 98.75 115 GLN A N 1
ATOM 852 C CA . GLN A 1 115 ? -5.128 5.843 10.887 1.00 98.75 115 GLN A CA 1
ATOM 853 C C . GLN A 1 115 ? -5.575 7.213 10.362 1.00 98.75 115 GLN A C 1
ATOM 855 O O . GLN A 1 115 ? -6.756 7.411 10.097 1.00 98.75 115 GLN A O 1
ATOM 860 N N . LYS A 1 116 ? -4.623 8.118 10.092 1.00 98.69 116 LYS A N 1
ATOM 861 C CA . LYS A 1 116 ? -4.914 9.423 9.469 1.00 98.69 116 LYS A CA 1
ATOM 862 C C . LYS A 1 116 ? -5.598 9.277 8.109 1.00 98.69 116 LYS A C 1
ATOM 864 O O . LYS A 1 116 ? -6.474 10.064 7.764 1.00 98.69 116 LYS A O 1
ATOM 869 N N . TYR A 1 117 ? -5.188 8.282 7.324 1.00 98.69 117 TYR A N 1
ATOM 870 C CA . TYR A 1 117 ? -5.813 8.005 6.037 1.00 98.69 117 TYR A CA 1
ATOM 871 C C . TYR A 1 117 ? -7.261 7.523 6.207 1.00 98.69 117 TYR A C 1
ATOM 873 O O . TYR A 1 117 ? -8.142 8.029 5.522 1.00 98.69 117 TYR A O 1
ATOM 881 N N . GLU A 1 118 ? -7.538 6.620 7.154 1.00 98.44 118 GLU A N 1
ATOM 882 C CA . GLU A 1 118 ? -8.905 6.184 7.478 1.00 98.44 118 GLU A CA 1
ATOM 883 C C . GLU A 1 118 ? -9.804 7.361 7.894 1.00 98.44 118 GLU A C 1
ATOM 885 O O . GLU A 1 118 ? -10.913 7.494 7.375 1.00 98.44 118 GLU A O 1
ATOM 890 N N . GLU A 1 119 ? -9.316 8.251 8.761 1.00 98.00 119 GLU A N 1
ATOM 891 C CA . GLU A 1 119 ? -10.026 9.472 9.170 1.00 98.00 119 GLU A CA 1
ATOM 892 C C . GLU A 1 119 ? -10.352 10.373 7.966 1.00 98.00 119 GLU A C 1
ATOM 894 O O . GLU A 1 119 ? -11.481 10.850 7.822 1.00 98.00 119 GLU A O 1
ATOM 899 N N . ALA A 1 120 ? -9.391 10.566 7.057 1.00 97.50 120 ALA A N 1
ATOM 900 C CA . ALA A 1 120 ? -9.593 11.355 5.843 1.00 97.50 120 ALA A CA 1
ATOM 901 C C . ALA A 1 120 ? -10.656 10.737 4.915 1.00 97.50 120 ALA A C 1
ATOM 903 O O . ALA A 1 120 ? -11.479 11.464 4.353 1.00 97.50 120 ALA A O 1
ATOM 904 N N . LEU A 1 121 ? -10.684 9.406 4.781 1.00 96.19 121 LEU A N 1
ATOM 905 C CA . LEU A 1 121 ? -11.702 8.700 3.995 1.00 96.19 121 LEU A CA 1
ATOM 906 C C . LEU A 1 121 ? -13.101 8.846 4.605 1.00 96.19 121 LEU A C 1
ATOM 908 O O . LEU A 1 121 ? -14.072 9.072 3.880 1.00 96.19 121 LEU A O 1
ATOM 912 N N . GLN A 1 122 ? -13.213 8.769 5.933 1.00 93.31 122 GLN A N 1
ATOM 913 C CA . GLN A 1 122 ? -14.479 8.986 6.636 1.00 93.31 122 GLN A CA 1
ATOM 914 C C . GLN A 1 122 ? -14.986 10.419 6.439 1.00 93.31 122 GLN A C 1
ATOM 916 O O . GLN A 1 122 ? -16.158 10.615 6.107 1.00 93.31 122 GLN A O 1
ATOM 921 N N . ALA A 1 123 ? -14.102 11.415 6.549 1.00 92.25 123 ALA A N 1
ATOM 922 C CA . ALA A 1 123 ? -14.450 12.812 6.305 1.00 92.25 123 ALA A CA 1
ATOM 923 C C . ALA A 1 123 ? -14.974 13.030 4.874 1.00 92.25 123 ALA A C 1
ATOM 925 O O . ALA A 1 123 ? -16.007 13.670 4.691 1.00 92.25 123 ALA A O 1
ATOM 926 N N . GLN A 1 124 ? -14.328 12.441 3.862 1.00 85.38 124 GLN A N 1
ATOM 927 C CA . GLN A 1 124 ? -14.785 12.527 2.469 1.00 85.38 124 GLN A CA 1
ATOM 928 C C . GLN A 1 124 ? -16.148 11.860 2.249 1.00 85.38 124 GLN A C 1
ATOM 930 O O . GLN A 1 124 ? -16.983 12.410 1.533 1.00 85.38 124 GLN A O 1
ATOM 935 N N . SER A 1 125 ? -16.400 10.711 2.885 1.00 80.94 125 SER A N 1
ATOM 936 C CA . SER A 1 125 ? -17.691 10.018 2.772 1.00 80.94 125 SER A CA 1
ATOM 937 C C . SER A 1 125 ? -18.856 10.827 3.355 1.00 80.94 125 SER A C 1
ATOM 939 O O . SER A 1 125 ? -19.954 10.798 2.807 1.00 80.94 125 SER A O 1
ATOM 941 N N . CYS A 1 126 ? -18.605 11.613 4.408 1.00 74.88 126 CYS A N 1
ATOM 942 C CA . CYS A 1 126 ? -19.594 12.510 5.005 1.00 74.88 126 CYS A CA 1
ATOM 943 C C . CYS A 1 126 ? -19.941 13.683 4.070 1.00 74.88 126 CYS A C 1
ATOM 945 O O . CYS A 1 126 ? -21.104 14.048 3.937 1.00 74.88 126 CYS A O 1
ATOM 947 N N . LEU A 1 127 ? -18.945 14.235 3.367 1.00 69.12 127 LEU A N 1
ATOM 948 C CA . LEU A 1 127 ? -19.139 15.347 2.427 1.00 69.12 127 LEU A CA 1
ATOM 949 C C . LEU A 1 127 ? -19.844 14.934 1.125 1.00 69.12 127 LEU A C 1
ATOM 951 O O . LEU A 1 127 ? -20.399 15.788 0.441 1.00 69.12 127 LEU A O 1
ATOM 955 N N . GLN A 1 128 ? -19.810 13.647 0.768 1.00 60.44 128 GLN A N 1
ATOM 956 C CA . GLN A 1 128 ? -20.461 13.106 -0.433 1.00 60.44 128 GLN A CA 1
ATOM 957 C C . GLN A 1 128 ? -21.880 12.571 -0.170 1.00 60.44 128 GLN A C 1
ATOM 959 O O . GLN A 1 128 ? -22.538 12.111 -1.101 1.00 60.44 128 GLN A O 1
ATOM 964 N N . GLY A 1 129 ? -22.367 12.633 1.074 1.00 50.06 129 GLY A N 1
ATOM 965 C CA . GLY A 1 129 ? -23.756 12.335 1.409 1.00 50.06 129 GLY A CA 1
ATOM 966 C C . GLY A 1 129 ? -24.645 13.567 1.244 1.00 50.06 129 GLY A C 1
ATOM 967 O O . GLY A 1 129 ? -24.759 14.367 2.168 1.00 50.06 129 GLY A O 1
ATOM 968 N N . GLU A 1 130 ? -25.307 13.716 0.094 1.00 44.31 130 GLU A N 1
ATOM 969 C CA . GLU A 1 130 ? -26.510 14.557 0.010 1.00 44.31 130 GLU A CA 1
ATOM 970 C C . GLU A 1 130 ? -27.557 14.046 1.025 1.00 44.31 130 GLU A C 1
ATOM 972 O O . GLU A 1 130 ? -27.703 12.828 1.191 1.00 44.31 130 GLU A O 1
ATOM 977 N N . PRO A 1 131 ? -28.293 14.927 1.731 1.00 46.50 131 PRO A N 1
ATOM 978 C CA . PRO A 1 131 ? -29.380 14.485 2.596 1.00 46.50 131 PRO A CA 1
ATOM 979 C C . PRO A 1 131 ? -30.451 13.770 1.754 1.00 46.50 131 PRO A C 1
ATOM 981 O O . PRO A 1 131 ? -30.659 14.139 0.594 1.00 46.50 131 PRO A O 1
ATOM 984 N N . PRO A 1 132 ? -31.165 12.767 2.303 1.00 46.09 132 PRO A N 1
ATOM 985 C CA . PRO A 1 132 ? -32.286 12.170 1.593 1.00 46.09 132 PRO A CA 1
ATOM 986 C C . PRO A 1 132 ? -33.283 13.285 1.278 1.00 46.09 132 PRO A C 1
ATOM 988 O O . PRO A 1 132 ? -33.652 14.051 2.171 1.00 46.09 132 PRO A O 1
ATOM 991 N N . ALA A 1 133 ? -33.682 13.393 0.007 1.00 54.91 133 ALA A N 1
ATOM 992 C CA . ALA A 1 133 ? -34.737 14.298 -0.417 1.00 54.91 133 ALA A CA 1
ATOM 993 C C . ALA A 1 133 ? -35.932 14.106 0.525 1.00 54.91 133 ALA A C 1
ATOM 995 O O . ALA A 1 133 ? -36.550 13.039 0.543 1.00 54.91 133 ALA A O 1
ATOM 996 N N . LEU A 1 134 ? -36.203 15.113 1.360 1.00 48.50 134 LEU A N 1
ATOM 997 C CA . LEU A 1 134 ? -37.408 15.183 2.173 1.00 48.50 134 LEU A CA 1
ATOM 998 C C . LEU A 1 134 ? -38.580 15.055 1.204 1.00 48.50 134 LEU A C 1
ATOM 1000 O O . LEU A 1 134 ? -38.843 15.962 0.416 1.00 48.50 134 LEU A O 1
ATOM 1004 N N . GLY A 1 135 ? -39.213 13.882 1.217 1.00 47.75 135 GLY A N 1
ATOM 1005 C CA . GLY A 1 135 ? -40.388 13.586 0.419 1.00 47.75 135 GLY A CA 1
ATOM 1006 C C . GLY A 1 135 ? -41.484 14.581 0.763 1.00 47.75 135 GLY A C 1
ATOM 1007 O O . GLY A 1 135 ? -42.154 14.446 1.781 1.00 47.75 135 GLY A O 1
ATOM 1008 N N . LEU A 1 136 ? -41.648 15.588 -0.089 1.00 50.94 136 LEU A N 1
A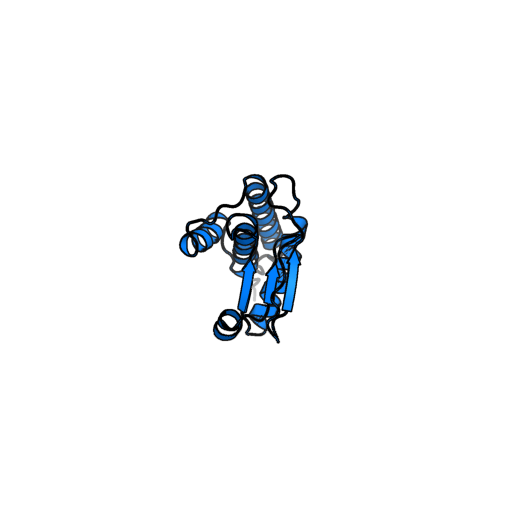TOM 1009 C CA . LEU A 1 136 ? -42.846 16.404 -0.129 1.00 50.94 136 LEU A CA 1
ATOM 1010 C C . LEU A 1 136 ? -43.876 15.670 -0.981 1.00 50.94 136 LEU A C 1
ATOM 1012 O O . LEU A 1 136 ? -43.827 15.681 -2.209 1.00 50.94 136 LEU A O 1
ATOM 1016 N N . GLY A 1 137 ? -44.811 15.034 -0.291 1.00 45.41 137 GLY A N 1
ATOM 1017 C CA . GLY A 1 137 ? -46.139 14.727 -0.796 1.00 45.41 137 GLY A CA 1
ATOM 1018 C C . GLY A 1 137 ? -46.975 14.054 0.298 1.00 45.41 137 GLY A C 1
ATOM 1019 O O . GLY A 1 137 ? -46.394 13.323 1.103 1.00 45.41 137 GLY A O 1
ATOM 1020 N N . PRO A 1 138 ? -48.309 14.233 0.344 1.00 49.16 138 PRO A N 1
ATOM 1021 C CA . PRO A 1 138 ? -49.161 15.002 -0.568 1.00 49.16 138 PRO A CA 1
ATOM 1022 C C . PRO A 1 138 ? -50.006 16.079 0.149 1.00 49.16 138 PRO A C 1
ATOM 1024 O O . PRO A 1 138 ? -50.543 15.843 1.225 1.00 49.16 138 PRO A O 1
ATOM 1027 N N . GLU A 1 139 ? -50.220 17.222 -0.500 1.00 42.97 139 GLU A N 1
ATOM 1028 C CA . GLU A 1 139 ? -51.421 18.037 -0.270 1.00 42.97 139 GLU A CA 1
ATOM 1029 C C . GLU A 1 139 ? -52.006 18.435 -1.629 1.00 42.97 139 GLU A C 1
ATOM 1031 O O . GLU A 1 139 ? -51.527 19.375 -2.262 1.00 42.97 139 GLU A O 1
ATOM 1036 N N . ALA A 1 140 ? -52.972 17.636 -2.094 1.00 45.47 140 ALA A N 1
ATOM 1037 C CA . ALA A 1 140 ? -54.186 18.011 -2.835 1.00 45.47 140 ALA A CA 1
ATOM 1038 C C . ALA A 1 140 ? -54.920 16.739 -3.289 1.00 45.47 140 ALA A C 1
ATOM 1040 O O . ALA A 1 140 ? -54.288 15.910 -3.985 1.00 45.47 140 ALA A O 1
#

Foldseek 3Di:
DVVCVVQQAQEEEEAAQDDDDDPDPNHHYDYNHFDLDLPTCCLVVQVVLLVVQVVQVVVVGHYHFDYDVRAARSLLSQLSNCCQPVVDASVRSSVVSCVVPVRHDHDPSSVVSSVVSNVVSVVVVVVPDDDPPPDDDDDD

Radius of gyration: 18.09 Å; Cα contacts (8 Å, |Δi|>4): 189; chains: 1; bounding box: 70×35×35 Å